Protein AF-B0BFR5-F1 (afdb_monomer_lite)

Sequence (104 aa):
ALGKIMPSYPPRDEPVRKRQILQKRERELCHALAHGFAQGRIESAAEKVRYAKLKLIKAIVGELPFLEQSEEVLKRWTKAKTDEKLWKSLGVNEIIKRYEKHNA

Secondary structure (DSSP, 8-state):
--------PPPP-TTHHHHHHHHHHHHHHHHHHHTT--HHHHHHHHHHHHHHHHHHHHHHHHHGGGS---HHHHHHHHHHHHHHHHHHH--HHHHHHHHHTTT-

Foldseek 3Di:
DDPPPDPPDPLPPQPVVLVVQLVVLLVLLLVCVVVVHDPVSNLVSLVSNLVSLLVSLVSLLVSLVPDPPDPVSVVSNVVSVVVNVVSVPDDSVNSSVVSVVVND

pLDDT: mean 83.54, std 15.84, range [46.06, 97.62]

Structure (mmCIF, N/CA/C/O backbone):
data_AF-B0BFR5-F1
#
_entry.id   AF-B0BFR5-F1
#
loop_
_atom_site.group_PDB
_atom_site.id
_atom_site.type_symbol
_atom_site.label_atom_id
_atom_site.label_alt_id
_atom_site.label_comp_id
_atom_site.label_asym_id
_atom_site.label_entity_id
_atom_site.label_seq_id
_atom_site.pdbx_PDB_ins_code
_atom_site.Cartn_x
_atom_site.Cartn_y
_atom_site.Cartn_z
_atom_site.occupancy
_atom_site.B_iso_or_equiv
_atom_site.auth_seq_id
_atom_site.auth_comp_id
_atom_site.auth_asym_id
_atom_site.auth_atom_id
_atom_site.pdbx_PDB_model_num
ATOM 1 N N . ALA A 1 1 ? 20.420 -27.417 -36.437 1.00 46.28 1 ALA A N 1
ATOM 2 C CA . ALA A 1 1 ? 20.425 -26.639 -35.183 1.00 46.28 1 ALA A CA 1
ATOM 3 C C . ALA A 1 1 ? 19.016 -26.109 -34.939 1.00 46.28 1 ALA A C 1
ATOM 5 O O . ALA A 1 1 ? 18.548 -25.290 -35.717 1.00 46.28 1 ALA A O 1
ATOM 6 N N . LEU A 1 2 ? 18.301 -26.638 -33.943 1.00 46.06 2 LEU A N 1
ATOM 7 C CA . LEU A 1 2 ? 16.952 -26.176 -33.603 1.00 46.06 2 LEU A CA 1
ATOM 8 C C . LEU A 1 2 ? 17.074 -24.941 -32.706 1.00 46.06 2 LEU A C 1
ATOM 10 O O . LEU A 1 2 ? 17.398 -25.054 -31.524 1.00 46.06 2 LEU A O 1
ATOM 14 N N . GLY A 1 3 ? 16.875 -23.761 -33.295 1.00 50.34 3 GLY A N 1
ATOM 15 C CA . GLY A 1 3 ? 16.774 -22.508 -32.557 1.00 50.34 3 GLY A CA 1
ATOM 16 C C . GLY A 1 3 ? 15.613 -22.598 -31.574 1.00 50.34 3 GLY A C 1
ATOM 17 O O . GLY A 1 3 ? 14.467 -22.788 -31.977 1.00 50.34 3 GLY A O 1
ATOM 18 N N . LYS A 1 4 ? 15.911 -22.511 -30.275 1.00 49.59 4 LYS A N 1
ATOM 19 C CA . LYS A 1 4 ? 14.899 -22.410 -29.222 1.00 49.59 4 LYS A CA 1
ATOM 20 C C . LYS A 1 4 ? 14.080 -21.145 -29.480 1.00 49.59 4 LYS A C 1
ATOM 22 O O . LYS A 1 4 ? 14.540 -20.047 -29.188 1.00 49.59 4 LYS A O 1
ATOM 27 N N . ILE A 1 5 ? 12.883 -21.308 -30.036 1.00 52.25 5 ILE A N 1
ATOM 28 C CA . ILE A 1 5 ? 11.866 -20.260 -30.096 1.00 52.25 5 ILE A CA 1
ATOM 29 C C . ILE A 1 5 ? 11.545 -19.925 -28.637 1.00 52.25 5 ILE A C 1
ATOM 31 O O . ILE A 1 5 ? 10.889 -20.708 -27.949 1.00 52.25 5 ILE A O 1
ATOM 35 N N . MET A 1 6 ? 12.081 -18.815 -28.121 1.00 62.41 6 MET A N 1
ATOM 36 C CA . MET A 1 6 ? 11.619 -18.309 -26.832 1.00 62.41 6 MET A CA 1
ATOM 37 C C . MET A 1 6 ? 10.130 -17.998 -27.002 1.00 62.41 6 MET A C 1
ATOM 39 O O . MET A 1 6 ? 9.781 -17.317 -27.970 1.00 62.41 6 MET A O 1
ATOM 43 N N . PRO A 1 7 ? 9.241 -18.504 -26.129 1.00 53.94 7 PRO A N 1
ATOM 44 C CA . PRO A 1 7 ? 7.840 -18.130 -26.187 1.00 53.94 7 PRO A CA 1
ATOM 45 C C . PRO A 1 7 ? 7.763 -16.606 -26.108 1.00 53.94 7 PRO A C 1
ATOM 47 O O . PRO A 1 7 ? 8.156 -16.007 -25.104 1.00 53.94 7 PRO A O 1
ATOM 50 N N . SER A 1 8 ? 7.313 -15.989 -27.204 1.00 52.62 8 SER A N 1
ATOM 51 C CA . SER A 1 8 ? 7.002 -14.566 -27.270 1.00 52.62 8 SER A CA 1
ATOM 52 C C . SER A 1 8 ? 5.759 -14.364 -26.419 1.00 52.62 8 SER A C 1
ATOM 54 O O . SER A 1 8 ? 4.625 -14.410 -26.889 1.00 52.62 8 SER A O 1
ATOM 56 N N . TYR A 1 9 ? 5.965 -14.270 -25.108 1.00 52.41 9 TYR A N 1
ATOM 57 C CA . TYR A 1 9 ? 4.929 -13.756 -24.242 1.00 52.41 9 TYR A CA 1
ATOM 58 C C . TYR A 1 9 ? 4.743 -12.299 -24.652 1.00 52.41 9 TYR A C 1
ATOM 60 O O . TYR A 1 9 ? 5.728 -11.554 -24.610 1.00 52.41 9 TYR A O 1
ATOM 68 N N . PRO A 1 10 ? 3.527 -11.880 -25.050 1.00 50.72 10 PRO A N 1
ATOM 69 C CA . PRO A 1 10 ? 3.271 -10.463 -25.217 1.00 50.72 10 PRO A CA 1
ATOM 70 C C . PRO A 1 10 ? 3.702 -9.775 -23.916 1.00 50.72 10 PRO A C 1
ATOM 72 O O . PRO A 1 10 ? 3.462 -10.345 -22.837 1.00 50.72 10 PRO A O 1
ATOM 75 N N . PRO A 1 11 ? 4.390 -8.621 -23.993 1.00 56.50 11 PRO A N 1
ATOM 76 C CA . PRO A 1 11 ? 4.775 -7.884 -22.805 1.00 56.50 11 PRO A CA 1
ATOM 77 C C . PRO A 1 11 ? 3.534 -7.771 -21.929 1.00 56.50 11 PRO A C 1
ATOM 79 O O . PRO A 1 11 ? 2.480 -7.324 -22.380 1.00 56.50 11 PRO A O 1
ATOM 82 N N . ARG A 1 12 ? 3.621 -8.313 -20.710 1.00 58.28 12 ARG A N 1
ATOM 83 C CA . ARG A 1 12 ? 2.502 -8.257 -19.775 1.00 58.28 12 ARG A CA 1
ATOM 84 C C . ARG A 1 12 ? 2.160 -6.783 -19.629 1.00 58.28 12 ARG A C 1
ATOM 86 O O . ARG A 1 12 ? 3.049 -6.021 -19.262 1.00 58.28 12 ARG A O 1
ATOM 93 N N . ASP A 1 13 ? 0.905 -6.411 -19.882 1.00 57.09 13 ASP A N 1
ATOM 94 C CA . ASP A 1 13 ? 0.420 -5.084 -19.521 1.00 57.09 13 ASP A CA 1
ATOM 95 C C . ASP A 1 13 ? 0.837 -4.832 -18.067 1.00 57.09 13 ASP A C 1
ATOM 97 O O . ASP A 1 13 ? 0.419 -5.574 -17.163 1.00 57.09 13 ASP A O 1
ATOM 101 N N . GLU A 1 14 ? 1.737 -3.857 -17.878 1.00 61.22 14 GLU A N 1
ATOM 102 C CA . GLU A 1 14 ? 2.240 -3.334 -16.602 1.00 61.22 14 GLU A CA 1
ATOM 103 C C . GLU A 1 14 ? 1.269 -3.634 -15.456 1.00 61.22 14 GLU A C 1
ATOM 105 O O . GLU A 1 14 ? 0.090 -3.319 -15.598 1.00 61.22 14 GLU A O 1
ATOM 110 N N . PRO A 1 15 ? 1.703 -4.097 -14.276 1.00 80.38 15 PRO A N 1
ATOM 111 C CA . PRO A 1 15 ? 0.959 -4.976 -13.369 1.00 80.38 15 PRO A CA 1
ATOM 112 C C . PRO A 1 15 ? -0.488 -4.529 -13.046 1.00 80.38 15 PRO A C 1
ATOM 114 O O . PRO A 1 15 ? -0.800 -4.136 -11.916 1.00 80.38 15 PRO A O 1
ATOM 117 N N . VAL A 1 16 ? -1.409 -4.664 -14.015 1.00 83.00 16 VAL A N 1
ATOM 118 C CA . VAL A 1 16 ? -2.739 -4.021 -14.017 1.00 83.00 16 VAL A CA 1
ATOM 119 C C . VAL A 1 16 ? -3.549 -4.534 -12.844 1.00 83.00 16 VAL A C 1
ATOM 121 O O . VAL A 1 16 ? -4.067 -3.765 -12.037 1.00 83.00 16 VAL A O 1
ATOM 124 N N . ARG A 1 17 ? -3.547 -5.859 -12.673 1.00 86.69 17 ARG A N 1
ATOM 125 C CA . ARG A 1 17 ? -4.207 -6.523 -11.547 1.00 86.69 17 ARG A CA 1
ATOM 126 C C . ARG A 1 17 ? -3.681 -6.025 -10.200 1.00 86.69 17 ARG A C 1
ATOM 128 O O . ARG A 1 17 ? -4.460 -5.856 -9.270 1.00 86.69 17 ARG A O 1
ATOM 135 N N . LYS A 1 18 ? -2.373 -5.766 -10.066 1.00 90.69 18 LYS A N 1
ATOM 136 C CA . LYS A 1 18 ? -1.801 -5.288 -8.794 1.00 90.69 18 LYS A CA 1
ATOM 137 C C . LYS A 1 18 ? -2.193 -3.837 -8.513 1.00 90.69 18 LYS A C 1
ATOM 139 O O . LYS A 1 18 ? -2.444 -3.508 -7.357 1.00 90.69 18 LYS A O 1
ATOM 144 N N . ARG A 1 19 ? -2.317 -3.003 -9.551 1.00 91.56 19 ARG A N 1
ATOM 145 C CA . ARG A 1 19 ? -2.874 -1.645 -9.435 1.00 91.56 19 ARG A CA 1
ATOM 146 C C . ARG A 1 19 ? -4.337 -1.667 -9.000 1.00 91.56 19 ARG A C 1
ATOM 148 O O . ARG A 1 19 ? -4.687 -0.979 -8.050 1.00 91.56 19 ARG A O 1
ATOM 155 N N . GLN A 1 20 ? -5.160 -2.512 -9.618 1.00 93.25 20 GLN A N 1
ATOM 156 C CA . GLN A 1 20 ? -6.567 -2.682 -9.235 1.00 93.25 20 GLN A CA 1
ATOM 157 C C . GLN A 1 20 ? -6.715 -3.161 -7.784 1.00 93.25 20 GLN A C 1
ATOM 159 O O . GLN A 1 20 ? -7.553 -2.652 -7.041 1.00 93.25 20 GLN A O 1
ATOM 164 N N . ILE A 1 21 ? -5.874 -4.109 -7.352 1.00 95.31 21 ILE A N 1
ATOM 165 C CA . ILE A 1 21 ? -5.850 -4.569 -5.958 1.00 95.31 21 ILE A CA 1
ATOM 166 C C . ILE A 1 21 ? -5.499 -3.417 -5.017 1.00 95.31 21 ILE A C 1
ATOM 168 O O . ILE A 1 21 ? -6.189 -3.245 -4.017 1.00 95.31 21 ILE A O 1
ATOM 172 N N . LEU A 1 22 ? -4.464 -2.628 -5.326 1.00 96.25 22 LEU A N 1
ATOM 173 C CA . LEU A 1 22 ? -4.097 -1.467 -4.516 1.00 96.25 22 LEU A CA 1
ATOM 174 C C . LEU A 1 22 ? -5.266 -0.480 -4.405 1.00 96.25 22 LEU A C 1
ATOM 176 O O . LEU A 1 22 ? -5.688 -0.189 -3.292 1.00 96.25 22 LEU A O 1
ATOM 180 N N . GLN A 1 23 ? -5.858 -0.075 -5.531 1.00 95.69 23 GLN A N 1
ATOM 181 C CA . GLN A 1 23 ? -7.005 0.841 -5.556 1.00 95.69 23 GLN A CA 1
ATOM 182 C C . GLN A 1 23 ? -8.193 0.327 -4.738 1.00 95.69 23 GLN A C 1
ATOM 184 O O . GLN A 1 23 ? -8.905 1.108 -4.108 1.00 95.69 23 GLN A O 1
ATOM 189 N N . LYS A 1 24 ? -8.439 -0.988 -4.751 1.00 96.88 24 LYS A N 1
ATOM 190 C CA . LYS A 1 24 ? -9.476 -1.601 -3.918 1.00 96.88 24 LYS A CA 1
ATOM 191 C C . LYS A 1 24 ? -9.154 -1.441 -2.430 1.00 96.88 24 LYS A C 1
ATOM 193 O O . LYS A 1 24 ? -10.039 -1.070 -1.668 1.00 96.88 24 LYS A O 1
ATOM 198 N N . ARG A 1 25 ? -7.911 -1.701 -2.009 1.00 97.62 25 ARG A N 1
ATOM 199 C CA . ARG A 1 25 ? -7.507 -1.566 -0.595 1.00 97.62 25 ARG A CA 1
ATOM 200 C C . ARG A 1 25 ? -7.507 -0.118 -0.125 1.00 97.62 25 ARG A C 1
ATOM 202 O O . ARG A 1 25 ? -7.915 0.140 0.999 1.00 97.62 25 ARG A O 1
ATOM 209 N N . GLU A 1 26 ? -7.112 0.811 -0.988 1.00 96.94 26 GLU A N 1
ATOM 210 C CA . GLU A 1 26 ? -7.184 2.248 -0.706 1.00 96.94 26 GLU A CA 1
ATOM 211 C C . GLU A 1 26 ? -8.635 2.686 -0.479 1.00 96.94 26 GLU A C 1
ATOM 213 O O . GLU A 1 26 ? -8.927 3.332 0.522 1.00 96.94 26 GLU A O 1
ATOM 218 N N . ARG A 1 27 ? -9.568 2.241 -1.334 1.00 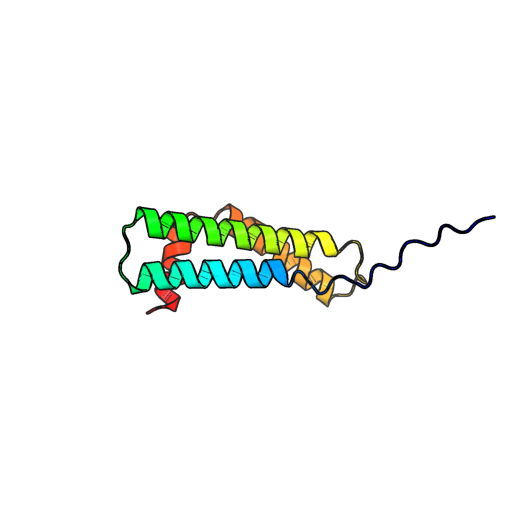96.25 27 ARG A N 1
ATOM 219 C CA . ARG A 1 27 ? -11.008 2.487 -1.147 1.00 96.25 27 ARG A CA 1
ATOM 220 C C . ARG A 1 27 ? -11.554 1.885 0.146 1.00 96.25 27 ARG A C 1
ATOM 222 O O . ARG A 1 27 ? -12.322 2.545 0.834 1.00 96.25 27 ARG A O 1
ATOM 229 N N . GLU A 1 28 ? -11.160 0.657 0.485 1.00 96.06 28 GLU A N 1
ATOM 230 C CA . GLU A 1 28 ? -11.554 0.016 1.748 1.00 96.06 28 GLU A CA 1
ATOM 231 C C . GLU A 1 28 ? -11.070 0.816 2.970 1.00 96.06 28 GLU A C 1
ATOM 233 O O . GLU A 1 28 ? -11.830 0.977 3.924 1.00 96.06 28 GLU A O 1
ATOM 238 N N . LEU A 1 29 ? -9.838 1.341 2.937 1.00 96.81 29 LEU A N 1
ATOM 239 C CA . LEU A 1 29 ? -9.301 2.183 4.007 1.00 96.81 29 LEU A CA 1
ATOM 240 C C . LEU A 1 29 ? -10.050 3.518 4.102 1.00 96.81 29 LEU A C 1
ATOM 242 O O . LEU A 1 29 ? -10.500 3.868 5.188 1.00 96.81 29 LEU A O 1
ATOM 246 N N . CYS A 1 30 ? -10.241 4.231 2.987 1.00 95.31 30 CYS A N 1
ATOM 247 C CA . CYS A 1 30 ? -10.994 5.489 2.990 1.00 95.31 30 CYS A CA 1
ATOM 248 C C . CYS A 1 30 ? -12.428 5.293 3.493 1.00 95.31 30 CYS A C 1
ATOM 250 O O . CYS A 1 30 ? -12.900 6.074 4.308 1.00 95.31 30 CYS A O 1
ATOM 252 N N . HIS A 1 31 ? -13.101 4.219 3.072 1.00 94.81 31 HIS A N 1
ATOM 253 C CA . HIS A 1 31 ? -14.435 3.884 3.564 1.00 94.81 31 HIS A CA 1
ATOM 254 C C . HIS A 1 31 ? -14.436 3.614 5.077 1.00 94.81 31 HIS A C 1
ATOM 256 O O . HIS A 1 31 ? -15.313 4.093 5.789 1.00 94.81 31 HIS A O 1
ATOM 262 N N . ALA A 1 32 ? -13.462 2.855 5.591 1.00 94.69 32 ALA A N 1
ATOM 263 C CA . ALA A 1 32 ? -13.360 2.588 7.026 1.00 94.69 32 ALA A CA 1
ATOM 264 C C . ALA A 1 32 ? -13.139 3.874 7.845 1.00 94.69 32 ALA A C 1
ATOM 266 O O . ALA A 1 32 ? -13.736 4.015 8.911 1.00 94.69 32 ALA A O 1
ATOM 267 N N . LEU A 1 33 ? -12.330 4.806 7.328 1.00 94.44 33 LEU A N 1
ATOM 268 C CA . LEU A 1 33 ? -12.093 6.117 7.938 1.00 94.44 33 LEU A CA 1
ATOM 269 C C . LEU A 1 33 ? -13.353 6.992 7.907 1.00 94.44 33 LEU A C 1
ATOM 271 O O . LEU A 1 33 ? -13.769 7.498 8.944 1.00 94.44 33 LEU A O 1
ATOM 275 N N . ALA A 1 34 ? -13.999 7.112 6.745 1.00 93.19 34 ALA A N 1
ATOM 276 C CA . ALA A 1 34 ? -15.176 7.960 6.554 1.00 93.19 34 ALA A CA 1
ATOM 277 C C . ALA A 1 34 ? -16.377 7.533 7.414 1.00 93.19 34 ALA A C 1
ATOM 279 O O . ALA A 1 34 ? -17.164 8.372 7.843 1.00 93.19 34 ALA A O 1
ATOM 280 N N . HIS A 1 35 ? -16.515 6.234 7.685 1.00 93.75 35 HIS A N 1
ATOM 281 C CA . HIS A 1 35 ? -17.620 5.687 8.473 1.00 93.75 35 HIS A CA 1
ATOM 282 C C . HIS A 1 35 ? -17.262 5.403 9.941 1.00 93.75 35 HIS A C 1
ATOM 284 O O . HIS A 1 35 ? -18.036 4.737 10.627 1.00 93.75 35 HIS A O 1
ATOM 290 N N . GLY A 1 36 ? -16.103 5.866 10.427 1.00 91.44 36 GLY A N 1
ATOM 291 C CA . GLY A 1 36 ? -15.728 5.751 11.841 1.00 91.44 36 GLY A CA 1
ATOM 292 C C . GLY A 1 36 ? -15.647 4.307 12.340 1.00 91.44 36 GLY A C 1
ATOM 293 O O . GLY A 1 36 ? -16.124 3.989 13.429 1.00 91.44 36 GLY A O 1
ATOM 294 N N . PHE A 1 37 ? -15.100 3.398 11.529 1.00 95.06 37 PHE A N 1
ATOM 295 C CA . PHE A 1 37 ? -14.973 1.994 11.921 1.00 95.06 37 PHE A CA 1
ATOM 296 C C . PHE A 1 37 ? -14.065 1.849 13.151 1.00 95.06 37 PHE A C 1
ATOM 298 O O . PHE A 1 37 ? -13.194 2.674 13.407 1.00 95.06 37 PHE A O 1
ATOM 305 N N . ALA A 1 38 ? -14.224 0.748 13.893 1.00 96.00 38 ALA A N 1
ATOM 306 C CA . ALA A 1 38 ? -13.347 0.444 15.021 1.00 96.00 38 ALA A CA 1
ATOM 307 C C . ALA A 1 38 ? -11.862 0.449 14.608 1.00 96.00 38 ALA A C 1
ATOM 309 O O . ALA A 1 38 ? -11.511 -0.079 13.547 1.00 96.00 38 ALA A O 1
ATOM 310 N N . GLN A 1 39 ? -10.997 0.965 15.486 1.00 94.06 39 GLN A N 1
ATOM 311 C CA . GLN A 1 39 ? -9.567 1.174 15.229 1.00 94.06 39 GLN A CA 1
ATOM 312 C C . GLN A 1 39 ? -8.868 -0.063 14.641 1.00 94.06 39 GLN A C 1
ATOM 314 O O . GLN A 1 39 ? -8.206 0.036 13.612 1.00 94.06 39 GLN A O 1
ATOM 319 N N . GLY A 1 40 ? -9.105 -1.259 15.191 1.00 95.38 40 GLY A N 1
ATOM 320 C CA . GLY A 1 40 ? -8.508 -2.494 14.662 1.00 95.38 40 GLY A CA 1
ATOM 321 C C . GLY A 1 40 ? -8.909 -2.824 13.212 1.00 95.38 40 GLY A C 1
ATOM 322 O O . GLY A 1 40 ? -8.129 -3.413 12.462 1.00 95.38 40 GLY A O 1
ATOM 323 N N . ARG A 1 41 ? -10.106 -2.413 12.756 1.00 95.19 41 ARG A N 1
ATOM 324 C CA . ARG A 1 41 ? -10.519 -2.568 11.346 1.00 95.19 41 ARG A CA 1
ATOM 325 C C . ARG A 1 41 ? -9.800 -1.573 10.438 1.00 95.19 41 ARG A C 1
ATOM 327 O O . ARG A 1 41 ? -9.448 -1.949 9.319 1.00 95.19 41 ARG A O 1
ATOM 334 N N . ILE A 1 42 ? -9.580 -0.348 10.913 1.00 96.31 42 ILE A N 1
ATOM 335 C CA . ILE A 1 42 ? -8.819 0.686 10.202 1.00 96.31 42 ILE A CA 1
ATOM 336 C C . ILE A 1 42 ? -7.356 0.245 10.063 1.00 96.31 42 ILE A C 1
ATOM 338 O O . ILE A 1 42 ? -6.813 0.252 8.959 1.00 96.31 42 ILE A O 1
ATOM 342 N N . GLU A 1 43 ? -6.749 -0.242 11.145 1.00 96.94 43 GLU A N 1
ATOM 343 C CA . GLU A 1 43 ? -5.383 -0.778 11.153 1.00 96.94 43 GLU A CA 1
ATOM 344 C C . GLU A 1 43 ? -5.230 -1.953 10.183 1.00 96.94 43 GLU A C 1
ATOM 346 O O . GLU A 1 43 ? -4.342 -1.946 9.328 1.00 96.94 43 GLU A O 1
ATOM 351 N N . SER A 1 44 ? -6.160 -2.915 10.217 1.00 96.69 44 SER A N 1
ATOM 352 C CA . SER A 1 44 ? -6.171 -4.036 9.271 1.00 96.69 44 SER A CA 1
ATOM 353 C C . SER A 1 44 ? -6.306 -3.576 7.811 1.00 96.69 44 SER A C 1
ATOM 355 O O . SER A 1 44 ? -5.675 -4.143 6.913 1.00 96.69 44 SER A O 1
ATOM 357 N N . ALA A 1 45 ? -7.117 -2.549 7.536 1.00 96.75 45 ALA A N 1
ATOM 358 C CA . ALA A 1 45 ? -7.240 -1.978 6.195 1.00 96.75 45 ALA A CA 1
ATOM 359 C C . ALA A 1 45 ? -5.940 -1.283 5.750 1.00 96.75 45 ALA A C 1
ATOM 361 O O . ALA A 1 45 ? -5.477 -1.506 4.627 1.00 96.75 45 ALA A O 1
ATOM 362 N N . ALA A 1 46 ? -5.298 -0.521 6.636 1.00 97.38 46 ALA A N 1
ATOM 363 C CA . ALA A 1 46 ? -4.022 0.140 6.376 1.00 97.38 46 ALA A CA 1
ATOM 364 C C . ALA A 1 46 ? -2.883 -0.862 6.113 1.00 97.38 46 ALA A C 1
ATOM 366 O O . ALA A 1 46 ? -2.092 -0.680 5.182 1.00 97.38 46 ALA A O 1
ATOM 367 N N . GLU A 1 47 ? -2.833 -1.979 6.840 1.00 97.50 47 GLU A N 1
ATOM 368 C CA . GLU A 1 47 ? -1.876 -3.053 6.557 1.00 97.50 47 GLU A CA 1
ATOM 369 C C . GLU A 1 47 ? -2.092 -3.694 5.183 1.00 97.50 47 GLU A C 1
ATOM 371 O O . GLU A 1 47 ? -1.124 -3.966 4.462 1.00 97.50 47 GLU A O 1
ATOM 376 N N . LYS A 1 48 ? -3.352 -3.888 4.769 1.00 97.44 48 LYS A N 1
ATOM 377 C CA . LYS A 1 48 ? -3.675 -4.393 3.425 1.00 97.44 48 LYS A CA 1
ATOM 378 C C . LYS A 1 48 ? -3.224 -3.423 2.335 1.00 97.44 48 LYS A C 1
ATOM 380 O O . LYS A 1 48 ? -2.738 -3.883 1.299 1.00 97.44 48 LYS A O 1
ATOM 385 N N . VAL A 1 49 ? -3.338 -2.111 2.563 1.00 97.56 49 VAL A N 1
ATOM 386 C CA . VAL A 1 49 ? -2.794 -1.081 1.661 1.00 97.56 49 VAL A CA 1
ATOM 387 C C . VAL A 1 49 ? -1.275 -1.208 1.563 1.00 97.56 49 VAL A C 1
ATOM 389 O O . VAL A 1 49 ? -0.755 -1.348 0.453 1.00 97.56 49 VAL A O 1
ATOM 392 N N . ARG A 1 50 ? -0.564 -1.258 2.701 1.00 97.12 50 ARG A N 1
ATOM 393 C CA . ARG A 1 50 ? 0.901 -1.442 2.735 1.00 97.12 50 ARG A CA 1
ATOM 394 C C . ARG A 1 50 ? 1.326 -2.666 1.932 1.00 97.12 50 ARG A C 1
ATOM 396 O O . ARG A 1 50 ? 2.191 -2.583 1.060 1.00 97.12 50 ARG A O 1
ATOM 403 N N . TYR A 1 51 ? 0.678 -3.799 2.184 1.00 96.50 51 TYR A N 1
ATOM 404 C CA . TYR A 1 51 ? 0.976 -5.056 1.510 1.00 96.50 51 TYR A CA 1
ATOM 405 C C . TYR A 1 51 ? 0.724 -4.989 -0.004 1.00 96.50 51 TYR A C 1
ATOM 407 O O . TYR A 1 51 ? 1.567 -5.418 -0.798 1.00 96.50 51 TYR A O 1
ATOM 415 N N . ALA A 1 52 ? -0.413 -4.426 -0.427 1.00 95.94 52 ALA A N 1
ATOM 416 C CA . ALA A 1 52 ? -0.739 -4.261 -1.842 1.00 95.94 52 ALA A CA 1
ATOM 417 C C . ALA A 1 52 ? 0.256 -3.332 -2.555 1.00 95.94 52 ALA A C 1
ATOM 419 O O . ALA A 1 52 ? 0.691 -3.638 -3.669 1.00 95.94 52 ALA A O 1
ATOM 420 N N . LYS A 1 53 ? 0.676 -2.245 -1.896 1.00 95.50 53 LYS A N 1
ATOM 421 C CA . LYS A 1 53 ? 1.667 -1.306 -2.426 1.00 95.50 53 LYS A CA 1
ATOM 422 C C . LYS A 1 53 ? 3.026 -1.971 -2.623 1.00 95.50 53 LYS A C 1
ATOM 424 O O . LYS A 1 53 ? 3.588 -1.888 -3.712 1.00 95.50 53 LYS A O 1
ATOM 429 N N . LEU A 1 54 ? 3.515 -2.700 -1.619 1.00 95.06 54 LEU A N 1
ATOM 430 C CA . LEU A 1 54 ? 4.780 -3.434 -1.710 1.00 95.06 54 LEU A CA 1
ATOM 431 C C . LEU A 1 54 ? 4.743 -4.501 -2.814 1.00 95.06 54 LEU A C 1
ATOM 433 O O . LEU A 1 54 ? 5.716 -4.658 -3.552 1.00 95.06 54 LEU A O 1
ATOM 437 N N . LYS A 1 55 ? 3.611 -5.196 -2.994 1.00 94.00 55 LYS A N 1
ATOM 438 C CA . LYS A 1 55 ? 3.425 -6.139 -4.111 1.00 94.00 55 LYS A CA 1
ATOM 439 C C . LYS A 1 55 ? 3.475 -5.465 -5.479 1.00 94.00 55 LYS A C 1
ATOM 441 O O . LYS A 1 55 ? 4.039 -6.044 -6.408 1.00 94.00 55 LYS A O 1
ATOM 446 N N . LEU A 1 56 ? 2.867 -4.287 -5.617 1.00 91.75 56 LEU A N 1
ATOM 447 C CA . LEU A 1 56 ? 2.917 -3.508 -6.851 1.00 91.75 56 LEU A CA 1
ATOM 448 C C . LEU A 1 56 ? 4.352 -3.055 -7.148 1.00 91.75 56 LEU A C 1
ATOM 450 O O . LEU A 1 56 ? 4.849 -3.306 -8.240 1.00 91.75 56 LEU A O 1
ATOM 454 N N . ILE A 1 57 ? 5.035 -2.475 -6.159 1.00 91.12 57 ILE A N 1
ATOM 455 C CA . ILE A 1 57 ? 6.423 -2.011 -6.283 1.00 91.12 57 ILE A CA 1
ATOM 456 C C . ILE A 1 57 ? 7.355 -3.159 -6.678 1.00 91.12 57 ILE A C 1
ATOM 458 O O . ILE A 1 57 ? 8.128 -3.026 -7.622 1.00 91.12 57 ILE A O 1
ATOM 462 N N . LYS A 1 58 ? 7.244 -4.319 -6.017 1.00 89.44 58 LYS A N 1
ATOM 463 C CA . LYS A 1 58 ? 8.057 -5.500 -6.341 1.00 89.44 58 LYS A CA 1
ATOM 464 C C . LYS A 1 58 ? 7.856 -5.969 -7.784 1.00 89.44 58 LYS A C 1
ATOM 466 O O . LYS A 1 58 ? 8.801 -6.451 -8.396 1.00 89.44 58 LYS A O 1
ATOM 471 N N . ALA A 1 59 ? 6.645 -5.835 -8.323 1.00 87.00 59 ALA A N 1
ATOM 472 C CA . ALA A 1 59 ? 6.378 -6.164 -9.718 1.00 87.00 59 ALA A CA 1
ATOM 473 C C . ALA A 1 59 ? 7.031 -5.171 -10.677 1.00 87.00 59 ALA A C 1
ATOM 475 O O . ALA A 1 59 ? 7.721 -5.606 -11.586 1.00 87.00 59 ALA A O 1
ATOM 476 N N . ILE A 1 60 ? 6.892 -3.869 -10.410 1.00 84.12 60 ILE A N 1
ATOM 477 C CA . ILE A 1 60 ? 7.533 -2.813 -11.206 1.00 84.12 60 ILE A CA 1
ATOM 478 C C . ILE A 1 60 ? 9.050 -3.031 -11.238 1.00 84.12 60 ILE A C 1
ATOM 480 O O . ILE A 1 60 ? 9.648 -3.087 -12.302 1.00 84.12 60 ILE A O 1
ATOM 484 N N . VAL A 1 61 ? 9.669 -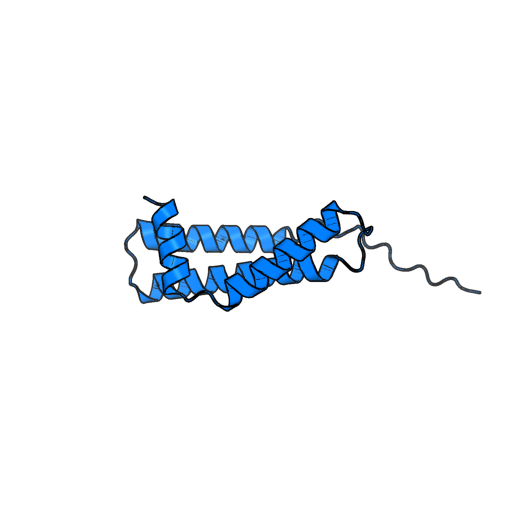3.232 -10.071 1.00 82.69 61 VAL A N 1
ATOM 485 C CA . VAL A 1 61 ? 11.114 -3.479 -9.947 1.00 82.69 61 VAL A CA 1
ATOM 486 C C . VAL A 1 61 ? 11.546 -4.771 -10.653 1.00 82.69 61 VAL A C 1
ATOM 488 O O . VAL A 1 61 ? 12.640 -4.814 -11.209 1.00 82.69 61 VAL A O 1
ATOM 491 N N . GLY A 1 62 ? 10.722 -5.822 -10.611 1.00 77.25 62 GLY A N 1
ATOM 492 C CA . GLY A 1 62 ? 11.028 -7.126 -11.204 1.00 77.25 62 GLY A CA 1
ATOM 493 C C . GLY A 1 62 ? 10.847 -7.206 -12.723 1.00 77.25 62 GLY A C 1
ATOM 494 O O . GLY A 1 62 ? 11.369 -8.135 -13.330 1.00 77.25 62 GLY A O 1
ATOM 495 N N . GLU A 1 63 ? 10.133 -6.259 -13.335 1.00 69.62 63 GLU A N 1
ATOM 496 C CA . GLU A 1 63 ? 9.905 -6.193 -14.790 1.00 69.62 63 GLU A CA 1
ATOM 497 C C . GLU A 1 63 ? 11.033 -5.454 -15.537 1.00 69.62 63 GLU A C 1
ATOM 499 O O . GLU A 1 63 ? 11.190 -5.607 -16.745 1.00 69.62 63 GLU A O 1
ATOM 504 N N . LEU A 1 64 ? 11.878 -4.714 -14.817 1.00 64.94 64 LEU A N 1
ATOM 505 C CA . LEU A 1 64 ? 12.951 -3.907 -15.395 1.00 64.94 64 LEU A CA 1
ATOM 506 C C . LEU A 1 64 ? 14.143 -4.625 -16.051 1.00 64.94 64 LEU A C 1
ATOM 508 O O . LEU A 1 64 ? 14.717 -4.023 -16.953 1.00 64.94 64 LEU A O 1
ATOM 512 N N . PRO A 1 65 ? 14.530 -5.867 -15.695 1.00 57.81 65 PRO A N 1
ATOM 513 C CA . PRO A 1 65 ? 15.609 -6.565 -16.400 1.00 57.81 65 PRO A CA 1
ATOM 514 C C . PRO A 1 65 ? 15.325 -6.822 -17.891 1.00 57.81 65 PRO A C 1
ATOM 516 O O . PRO A 1 65 ? 16.222 -7.262 -18.602 1.00 57.81 65 PRO A O 1
ATOM 519 N N . PHE A 1 66 ? 14.087 -6.592 -18.350 1.00 56.56 66 PHE A N 1
ATOM 520 C CA . PHE A 1 66 ? 13.604 -6.954 -19.684 1.00 56.56 66 PH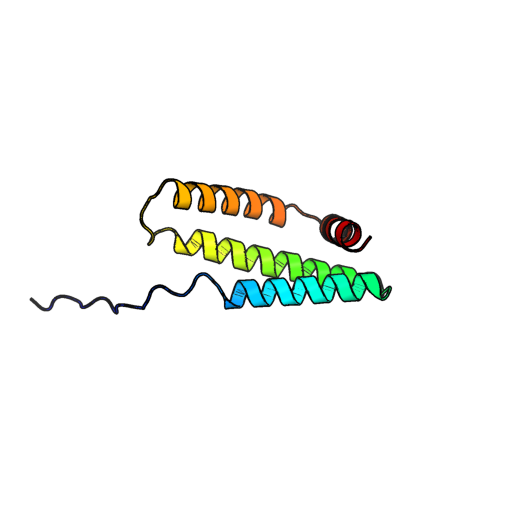E A CA 1
ATOM 521 C C . PHE A 1 66 ? 13.168 -5.757 -20.547 1.00 56.56 66 PHE A C 1
ATOM 523 O O . PHE A 1 66 ? 12.780 -5.964 -21.694 1.00 56.56 66 PHE A O 1
ATOM 530 N N . LEU A 1 67 ? 13.202 -4.529 -20.016 1.00 57.38 67 LEU A N 1
ATOM 531 C CA . LEU A 1 67 ? 12.848 -3.305 -20.747 1.00 57.38 67 LEU A CA 1
ATOM 532 C C . LEU A 1 67 ? 14.120 -2.582 -21.208 1.00 57.38 67 LEU A C 1
ATOM 534 O O . LEU A 1 67 ? 15.145 -2.642 -20.529 1.00 57.38 67 LEU A O 1
ATOM 538 N N . GLU A 1 68 ? 14.054 -1.900 -22.355 1.00 60.72 68 GLU A N 1
ATOM 539 C CA . GLU A 1 68 ? 15.139 -1.041 -22.844 1.00 60.72 68 GLU A CA 1
ATOM 540 C C . GLU A 1 68 ? 15.610 -0.091 -21.733 1.00 60.72 68 GLU A C 1
ATOM 542 O O . GLU A 1 68 ? 14.798 0.501 -21.017 1.00 60.72 68 GLU A O 1
ATOM 547 N N . GLN A 1 69 ? 16.930 0.040 -21.568 1.00 67.06 69 GLN A N 1
ATOM 548 C CA . GLN A 1 69 ? 17.561 0.874 -20.540 1.00 67.06 69 GLN A CA 1
ATOM 549 C C . GLN A 1 69 ? 17.460 2.366 -20.893 1.00 67.06 69 GLN A C 1
ATOM 551 O O . GLN A 1 69 ? 18.465 3.061 -21.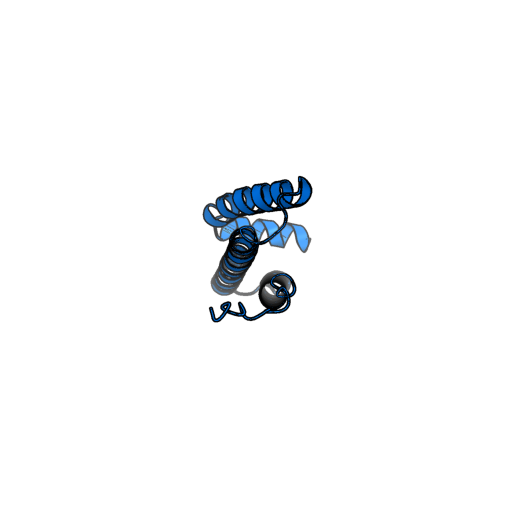019 1.00 67.06 69 GLN A O 1
ATOM 556 N N . SER A 1 70 ? 16.238 2.861 -21.082 1.00 78.75 70 SER A N 1
ATOM 557 C CA . SER A 1 70 ? 15.983 4.285 -21.255 1.00 78.75 70 SER A CA 1
ATOM 558 C C . SER A 1 70 ? 16.148 5.022 -19.922 1.00 78.75 70 SER A C 1
ATOM 560 O O . SER A 1 70 ? 15.985 4.455 -18.830 1.00 78.75 70 SER A O 1
ATOM 562 N N . GLU A 1 71 ? 16.447 6.317 -19.995 1.00 80.81 71 GLU A N 1
ATOM 563 C CA . GLU A 1 71 ? 16.570 7.170 -18.814 1.00 80.81 71 GLU A CA 1
ATOM 564 C C . GLU A 1 71 ? 15.249 7.220 -18.017 1.00 80.81 71 GLU A C 1
ATOM 566 O O . GLU A 1 71 ? 15.246 7.225 -16.783 1.00 80.81 71 GLU A O 1
ATOM 571 N N . GLU A 1 72 ? 14.102 7.182 -18.701 1.00 80.06 72 GLU A N 1
ATOM 572 C CA . GLU A 1 72 ? 12.775 7.135 -18.081 1.00 80.06 72 GLU A CA 1
ATOM 573 C C . GLU A 1 72 ? 12.553 5.841 -17.296 1.00 80.06 72 GLU A C 1
ATOM 575 O O . GLU A 1 72 ? 11.994 5.869 -16.193 1.00 80.06 72 GLU A O 1
ATOM 580 N N . VAL A 1 73 ? 12.999 4.707 -17.839 1.00 78.19 73 VAL A N 1
ATOM 581 C CA . VAL A 1 73 ? 12.896 3.391 -17.198 1.00 78.19 73 VAL A CA 1
ATOM 582 C C . VAL A 1 73 ? 13.747 3.359 -15.922 1.00 78.19 73 VAL A C 1
ATOM 584 O O . VAL A 1 73 ? 13.247 2.982 -14.855 1.00 78.19 73 VAL A O 1
ATOM 587 N N . LEU A 1 74 ? 14.978 3.878 -15.975 1.00 81.06 74 LEU A N 1
ATOM 588 C CA . LEU A 1 74 ? 15.858 4.036 -14.808 1.00 81.06 74 LEU A CA 1
ATOM 589 C C . LEU A 1 74 ? 15.260 4.966 -13.739 1.00 81.06 74 LEU A C 1
ATOM 591 O O . LEU A 1 74 ? 15.278 4.638 -12.546 1.00 81.06 74 LEU A O 1
ATOM 595 N N . LYS A 1 75 ? 14.666 6.099 -14.138 1.00 84.44 75 LYS A N 1
ATOM 596 C CA . LYS A 1 75 ? 13.969 7.019 -13.217 1.00 84.44 75 LYS A CA 1
ATOM 597 C C . LYS A 1 75 ? 12.794 6.333 -12.518 1.00 84.44 75 LYS A C 1
ATOM 599 O O . LYS A 1 75 ? 12.666 6.425 -11.293 1.00 84.44 75 LYS A O 1
ATOM 604 N N . ARG A 1 76 ? 11.955 5.604 -13.266 1.00 82.50 76 ARG A N 1
ATOM 605 C CA . ARG A 1 76 ? 10.820 4.837 -12.714 1.00 82.50 76 ARG A CA 1
ATOM 606 C C . ARG A 1 76 ? 11.289 3.774 -11.722 1.00 82.50 76 ARG A C 1
ATOM 608 O O . ARG A 1 76 ? 10.695 3.647 -10.651 1.00 82.50 76 ARG A O 1
ATOM 615 N N . TRP A 1 77 ? 12.366 3.057 -12.034 1.00 84.19 77 TRP A N 1
ATOM 616 C CA . TRP A 1 77 ? 12.949 2.053 -11.141 1.00 84.19 77 TRP A CA 1
ATOM 617 C C . TRP A 1 77 ? 13.475 2.648 -9.844 1.00 84.19 77 TRP A C 1
ATOM 619 O O . TRP A 1 77 ? 13.150 2.167 -8.760 1.00 84.19 77 TRP A O 1
ATOM 629 N N . THR A 1 78 ? 14.266 3.714 -9.955 1.00 86.31 78 THR A N 1
ATOM 630 C CA . THR A 1 78 ? 14.887 4.373 -8.803 1.00 86.31 78 THR A CA 1
ATOM 631 C C . THR A 1 78 ? 13.809 4.915 -7.873 1.00 86.31 78 THR A C 1
ATOM 633 O O . THR A 1 78 ? 13.857 4.689 -6.663 1.00 86.31 78 THR A O 1
ATOM 636 N N . LYS A 1 79 ? 12.759 5.523 -8.443 1.00 89.56 79 LYS A N 1
ATOM 637 C CA . LYS A 1 79 ? 11.571 5.935 -7.693 1.00 89.56 79 LYS A CA 1
ATOM 638 C C . LYS A 1 79 ? 10.896 4.748 -7.003 1.00 89.56 79 LYS A C 1
ATOM 640 O O . LYS A 1 79 ? 10.657 4.811 -5.802 1.00 89.56 79 LYS A O 1
ATOM 645 N N . ALA A 1 80 ? 10.649 3.651 -7.722 1.00 87.56 80 ALA A N 1
ATOM 646 C CA . ALA A 1 80 ? 10.032 2.456 -7.150 1.00 87.56 80 ALA A CA 1
ATOM 647 C C . ALA A 1 80 ? 10.870 1.855 -6.007 1.00 87.56 80 ALA A C 1
ATOM 649 O O . ALA A 1 80 ? 10.310 1.383 -5.022 1.00 87.56 80 ALA A O 1
ATOM 650 N N . LYS A 1 81 ? 12.204 1.908 -6.089 1.00 88.38 81 LYS A N 1
ATOM 651 C CA . LYS A 1 81 ? 13.111 1.457 -5.024 1.00 88.38 81 LYS A CA 1
ATOM 652 C C . LYS A 1 81 ? 13.077 2.347 -3.789 1.00 88.38 81 LYS A C 1
ATOM 654 O O . LYS A 1 81 ? 13.081 1.831 -2.670 1.00 88.38 81 LYS A O 1
ATOM 659 N N . THR A 1 82 ? 13.028 3.658 -3.978 1.00 92.31 82 THR A N 1
ATOM 660 C CA . THR A 1 82 ? 12.849 4.609 -2.876 1.00 92.31 82 THR A CA 1
ATOM 661 C C . THR A 1 82 ? 11.490 4.407 -2.209 1.00 92.31 82 THR A C 1
ATOM 663 O O . THR A 1 82 ? 11.421 4.279 -0.986 1.00 92.31 82 THR A O 1
ATOM 666 N N . ASP A 1 83 ? 10.431 4.254 -3.007 1.00 92.06 83 ASP A N 1
ATOM 667 C CA . ASP A 1 83 ? 9.092 3.934 -2.514 1.00 92.06 83 ASP A CA 1
ATOM 668 C C . ASP A 1 83 ? 9.081 2.592 -1.764 1.00 92.06 83 ASP A C 1
ATOM 670 O O . ASP A 1 83 ? 8.447 2.479 -0.718 1.00 92.06 83 ASP A O 1
ATOM 674 N N . GLU A 1 84 ? 9.814 1.575 -2.233 1.00 93.00 84 GLU A N 1
ATOM 675 C CA . GLU A 1 84 ? 9.922 0.280 -1.548 1.00 93.00 84 GLU A CA 1
ATOM 676 C C . GLU A 1 84 ? 10.437 0.444 -0.114 1.00 93.00 84 GLU A C 1
ATOM 678 O O . GLU A 1 84 ? 9.872 -0.130 0.819 1.00 93.00 84 GLU A O 1
ATOM 683 N N . LYS A 1 85 ? 11.508 1.227 0.062 1.00 92.62 85 LYS A N 1
ATOM 684 C CA . LYS A 1 85 ? 12.107 1.490 1.376 1.00 92.62 85 LYS A CA 1
ATOM 685 C C . LYS A 1 85 ? 11.136 2.249 2.275 1.00 92.62 85 LYS A C 1
ATOM 687 O O . LYS A 1 85 ? 10.910 1.824 3.404 1.00 92.62 85 LYS A O 1
ATOM 692 N N . LEU A 1 86 ? 10.512 3.298 1.740 1.00 93.75 86 LEU A N 1
ATOM 693 C CA . LEU A 1 86 ? 9.526 4.103 2.456 1.00 93.75 86 LEU A CA 1
ATOM 694 C C . LEU A 1 86 ? 8.354 3.251 2.958 1.00 93.75 86 LEU A C 1
ATOM 696 O O . LEU A 1 86 ? 7.996 3.297 4.129 1.00 93.75 86 LEU A O 1
ATOM 700 N N . TRP A 1 87 ? 7.755 2.438 2.088 1.00 93.38 87 TRP A N 1
ATOM 701 C CA . TRP A 1 87 ? 6.588 1.632 2.451 1.00 93.38 87 TRP A CA 1
ATOM 702 C C . TRP A 1 87 ? 6.908 0.468 3.391 1.00 93.38 87 TRP A C 1
ATOM 704 O O . TRP A 1 87 ? 6.006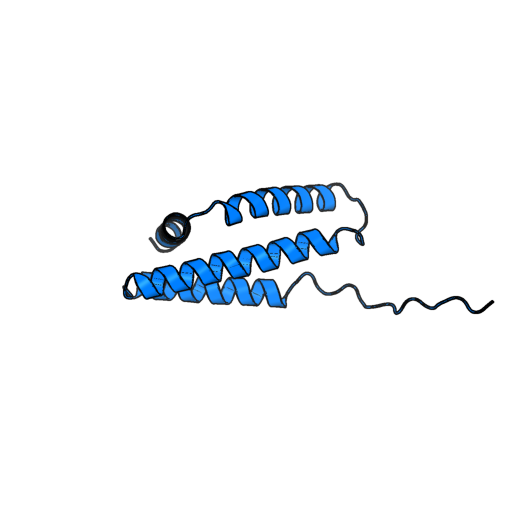 -0.011 4.078 1.00 93.38 87 TRP A O 1
ATOM 714 N N . LYS A 1 88 ? 8.169 0.024 3.455 1.00 92.31 88 LYS A N 1
ATOM 715 C CA . LYS A 1 88 ? 8.628 -0.941 4.463 1.00 92.31 88 LYS A CA 1
ATOM 716 C C . LYS A 1 88 ? 8.794 -0.309 5.842 1.00 92.31 88 LYS A C 1
ATOM 718 O O . LYS A 1 88 ? 8.514 -0.983 6.826 1.00 92.31 88 LYS A O 1
ATOM 723 N N . SER A 1 89 ? 9.240 0.945 5.911 1.00 92.81 89 SER A N 1
ATOM 724 C CA . SER A 1 89 ? 9.440 1.648 7.182 1.00 92.81 89 SER A CA 1
ATOM 725 C C . SER A 1 89 ? 8.164 2.274 7.739 1.00 92.81 89 SER A C 1
ATOM 727 O O . SER A 1 89 ? 8.114 2.551 8.931 1.00 92.81 89 SER A 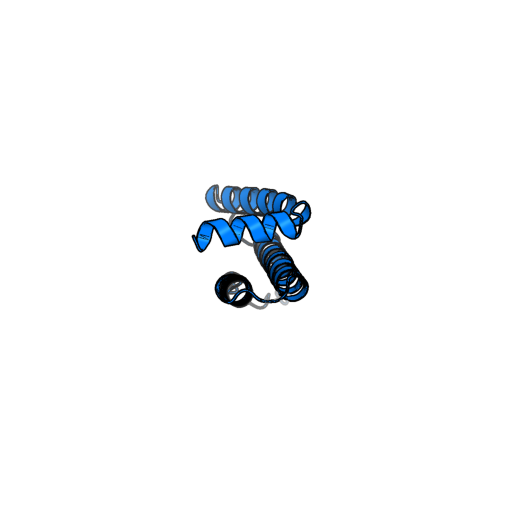O 1
ATOM 729 N N . LEU A 1 90 ? 7.144 2.496 6.902 1.00 92.75 90 LEU A N 1
ATOM 730 C CA . LEU A 1 90 ? 5.887 3.104 7.335 1.00 92.75 90 LEU A CA 1
ATOM 731 C C . LEU A 1 90 ? 5.158 2.241 8.374 1.00 92.75 90 LEU A C 1
ATOM 733 O O . LEU A 1 90 ? 4.777 1.087 8.115 1.00 92.75 90 LEU A O 1
ATOM 737 N N . GLY A 1 91 ? 4.906 2.854 9.529 1.00 93.94 91 GLY A N 1
ATOM 738 C CA . GLY A 1 91 ? 4.020 2.321 10.552 1.00 93.94 91 GLY A CA 1
ATOM 739 C C . GLY A 1 91 ? 2.554 2.397 10.124 1.00 93.94 91 GLY A C 1
ATOM 740 O O . GLY A 1 91 ? 2.159 3.236 9.312 1.00 93.94 91 GLY A O 1
ATOM 741 N N . VAL A 1 92 ? 1.715 1.536 10.704 1.00 94.50 92 VAL A N 1
ATOM 742 C CA . VAL A 1 92 ? 0.270 1.493 10.413 1.00 94.50 92 VAL A CA 1
ATOM 743 C C . VAL A 1 92 ? -0.386 2.856 10.670 1.00 94.50 92 VAL A C 1
ATOM 745 O O . VAL A 1 92 ? -1.101 3.364 9.810 1.00 94.50 92 VAL A O 1
ATOM 748 N N . ASN A 1 93 ? -0.044 3.509 11.783 1.00 94.19 93 ASN A N 1
ATOM 749 C CA . ASN A 1 93 ? -0.553 4.839 12.136 1.00 94.19 93 ASN A CA 1
ATOM 750 C C . ASN A 1 93 ? -0.140 5.936 11.144 1.00 94.19 93 ASN A C 1
ATOM 752 O O . ASN A 1 93 ? -0.896 6.872 10.903 1.00 94.19 93 ASN A O 1
ATOM 756 N N . GLU A 1 94 ? 1.046 5.842 10.544 1.00 94.94 94 GLU A N 1
ATOM 757 C CA . GLU A 1 94 ? 1.494 6.817 9.543 1.00 94.94 94 GLU A CA 1
ATOM 758 C C . GLU A 1 94 ? 0.744 6.646 8.224 1.00 94.94 94 GLU A C 1
ATOM 760 O O . GLU A 1 94 ? 0.434 7.630 7.552 1.00 94.94 94 GLU A O 1
ATOM 765 N N . ILE A 1 95 ? 0.424 5.401 7.864 1.00 94.38 95 ILE A N 1
ATOM 766 C CA . ILE A 1 95 ? -0.420 5.103 6.707 1.00 94.38 95 ILE A CA 1
ATOM 767 C C . ILE A 1 95 ? -1.815 5.667 6.949 1.00 94.38 95 ILE A C 1
ATOM 769 O O . ILE A 1 95 ? -2.308 6.396 6.099 1.00 94.38 95 ILE A O 1
ATOM 773 N N . ILE A 1 96 ? -2.414 5.412 8.111 1.00 95.31 96 ILE A N 1
ATOM 774 C CA . ILE A 1 96 ? -3.725 5.965 8.471 1.00 95.31 96 ILE A CA 1
ATOM 775 C C . ILE A 1 96 ? -3.726 7.494 8.319 1.00 95.31 96 ILE A C 1
ATOM 777 O O . ILE A 1 96 ? -4.496 8.018 7.515 1.00 95.31 96 ILE A O 1
ATOM 781 N N . LYS A 1 97 ? -2.767 8.191 8.945 1.00 94.12 97 LYS A N 1
ATOM 782 C CA . LYS A 1 97 ? -2.622 9.656 8.848 1.00 94.12 97 LYS A CA 1
ATOM 783 C C . LYS A 1 97 ? -2.493 10.169 7.413 1.00 94.12 97 LYS A C 1
ATOM 785 O O . LYS A 1 97 ? -2.973 11.257 7.100 1.00 94.12 97 LYS A O 1
ATOM 790 N N . ARG A 1 98 ? -1.823 9.423 6.526 1.00 93.31 98 ARG A N 1
ATOM 791 C CA . ARG A 1 98 ? -1.718 9.791 5.102 1.00 93.31 98 ARG A CA 1
ATOM 792 C C . ARG A 1 98 ? -3.079 9.776 4.412 1.00 93.31 98 ARG A C 1
ATOM 794 O O . ARG A 1 98 ? -3.329 10.661 3.604 1.00 93.31 98 ARG A O 1
ATOM 801 N N . TYR A 1 99 ? -3.933 8.801 4.716 1.00 92.38 99 TYR A N 1
ATOM 802 C CA . TYR A 1 99 ? -5.254 8.677 4.090 1.00 92.38 99 TYR A CA 1
ATOM 803 C C . TYR A 1 99 ? -6.332 9.512 4.796 1.00 92.38 99 TYR A C 1
ATOM 805 O O . TYR A 1 99 ? -7.292 9.907 4.148 1.00 92.38 99 TYR A O 1
ATOM 813 N N . GLU A 1 100 ? -6.165 9.866 6.071 1.00 88.56 100 GLU A N 1
ATOM 814 C CA . GLU A 1 100 ? -7.023 10.852 6.750 1.00 88.56 100 GLU A CA 1
ATOM 815 C C . GLU A 1 100 ? -6.907 12.237 6.106 1.00 88.56 100 GLU A C 1
ATOM 817 O O . GLU A 1 100 ? -7.917 12.833 5.752 1.00 88.56 100 GLU A O 1
ATOM 822 N N . LYS A 1 101 ? -5.679 12.708 5.844 1.00 76.06 101 LYS A N 1
ATOM 823 C CA . LYS A 1 101 ? -5.428 13.997 5.168 1.00 76.06 101 LYS A CA 1
ATOM 824 C C . LYS A 1 101 ? -5.987 14.083 3.747 1.00 76.06 101 LYS A C 1
ATOM 826 O O . LYS A 1 101 ? -6.111 15.178 3.221 1.00 76.06 101 LYS A O 1
ATOM 831 N N . HIS A 1 102 ? -6.252 12.943 3.114 1.00 65.19 102 HIS A N 1
ATOM 832 C CA . HIS A 1 102 ? -6.846 12.874 1.779 1.00 65.19 102 HIS A CA 1
ATOM 833 C C . HIS A 1 102 ? -8.382 12.803 1.801 1.00 65.19 102 HIS A C 1
ATOM 835 O O . HIS A 1 102 ? -8.984 12.937 0.740 1.00 65.19 102 HIS A O 1
ATOM 841 N N . ASN A 1 103 ? -8.998 12.563 2.967 1.00 57.50 103 ASN A N 1
ATOM 842 C CA . ASN A 1 103 ? -10.455 12.517 3.152 1.00 57.50 103 ASN A CA 1
ATOM 843 C C . ASN A 1 103 ? -11.012 13.742 3.910 1.00 57.50 103 ASN A C 1
ATOM 845 O O . ASN A 1 103 ? -12.231 13.850 4.029 1.00 57.50 103 ASN A O 1
ATOM 849 N N . ALA A 1 104 ? -10.144 14.611 4.442 1.00 51.91 104 ALA A N 1
ATOM 850 C CA . ALA A 1 104 ? -10.497 15.920 4.999 1.00 51.91 104 ALA A CA 1
ATOM 851 C C . ALA A 1 104 ? -10.562 16.974 3.887 1.00 51.91 104 ALA A C 1
ATOM 853 O O . ALA A 1 104 ? -11.478 17.820 3.948 1.00 51.91 104 ALA A O 1
#

Radius of gyration: 17.78 Å; chains: 1; bounding box: 38×43×50 Å